Protein AF-A0AAN4KQG8-F1 (afdb_monomer_lite)

pLDDT: mean 88.03, std 11.22, range [49.31, 97.69]

Organism: NCBI:txid1324966

Sequence (96 aa):
MNKTIKVNFKNVLSELKEKELKLCFLKGRGMFIEDKNKILYQMEIYRHGSYLDNLIKNGITVEFEKVGNSLSENIEDWEKEIWGIADVESFIKRHL

Secondary structure (DSSP, 8-state):
--SEEEEEGGGHHHHHHHTT-EEEEETTTEEEEE-TT--EEEEPGGGTT--HHHHHHTT-EEEEEEPPHHHHTTGGGS-EEEE-HHHHHHHHHHH-

Structure (mmCIF, N/CA/C/O backbone):
data_AF-A0AAN4KQG8-F1
#
_entry.id   AF-A0AAN4KQG8-F1
#
loop_
_atom_site.group_PDB
_atom_site.id
_atom_site.type_symbol
_atom_site.label_atom_id
_atom_site.label_alt_id
_atom_site.label_comp_id
_atom_site.label_asym_id
_atom_site.label_entity_id
_atom_site.label_seq_id
_atom_site.pdbx_PDB_ins_code
_atom_site.Cartn_x
_atom_site.Cartn_y
_atom_site.Cartn_z
_atom_site.occupancy
_atom_site.B_iso_or_equiv
_atom_site.auth_seq_id
_atom_site.auth_comp_id
_atom_site.auth_asym_id
_atom_site.auth_atom_id
_atom_site.pdbx_PDB_model_num
ATOM 1 N N . MET A 1 1 ? 16.429 -4.011 10.452 1.00 49.31 1 MET A N 1
ATOM 2 C CA . MET A 1 1 ? 15.368 -3.510 9.549 1.00 49.31 1 MET A CA 1
ATOM 3 C C . MET A 1 1 ? 14.484 -4.679 9.159 1.00 49.31 1 MET A C 1
ATOM 5 O O . MET A 1 1 ? 15.025 -5.701 8.749 1.00 49.31 1 MET A O 1
ATOM 9 N N . ASN A 1 2 ? 13.167 -4.561 9.342 1.00 56.62 2 ASN A N 1
ATOM 10 C CA . ASN A 1 2 ? 12.236 -5.639 9.009 1.00 56.62 2 ASN A CA 1
ATOM 11 C C . ASN A 1 2 ? 12.259 -5.897 7.501 1.00 56.62 2 ASN A C 1
ATOM 13 O O . ASN A 1 2 ? 12.126 -4.970 6.704 1.00 56.62 2 ASN A O 1
ATOM 17 N N . LYS A 1 3 ? 12.447 -7.166 7.128 1.00 78.00 3 LYS A N 1
ATOM 18 C CA . LYS A 1 3 ? 12.393 -7.623 5.733 1.00 78.00 3 LYS A CA 1
ATOM 19 C C . LYS A 1 3 ? 10.986 -7.504 5.140 1.00 78.00 3 LYS A C 1
ATOM 21 O O . LYS A 1 3 ? 10.856 -7.470 3.923 1.00 78.00 3 LYS A O 1
ATOM 26 N N . THR A 1 4 ? 9.973 -7.393 5.999 1.00 89.56 4 THR A N 1
ATOM 27 C CA . THR A 1 4 ? 8.563 -7.479 5.627 1.00 89.56 4 THR A CA 1
ATOM 28 C C . THR A 1 4 ? 7.742 -6.428 6.372 1.00 89.56 4 THR A C 1
ATOM 30 O O . THR A 1 4 ? 7.954 -6.193 7.566 1.00 89.56 4 THR A O 1
ATOM 33 N N . ILE A 1 5 ? 6.791 -5.816 5.675 1.00 93.44 5 ILE A N 1
ATOM 34 C CA . ILE A 1 5 ? 5.771 -4.910 6.205 1.00 93.44 5 ILE A CA 1
ATOM 35 C C . ILE A 1 5 ? 4.420 -5.601 6.048 1.00 93.44 5 ILE A C 1
ATOM 37 O O . ILE A 1 5 ? 4.083 -6.047 4.960 1.00 93.44 5 ILE A O 1
ATOM 41 N N . LYS A 1 6 ? 3.623 -5.676 7.113 1.00 95.25 6 LYS A N 1
ATOM 42 C CA . LYS A 1 6 ? 2.231 -6.142 7.016 1.00 95.25 6 LYS A CA 1
ATOM 43 C C . LYS A 1 6 ? 1.301 -4.943 6.974 1.00 95.25 6 LYS A C 1
ATOM 45 O O . LYS A 1 6 ? 1.480 -4.042 7.795 1.00 95.25 6 LYS A O 1
ATOM 50 N N . VAL A 1 7 ? 0.320 -4.948 6.078 1.00 96.06 7 VAL A N 1
ATOM 51 C CA . VAL 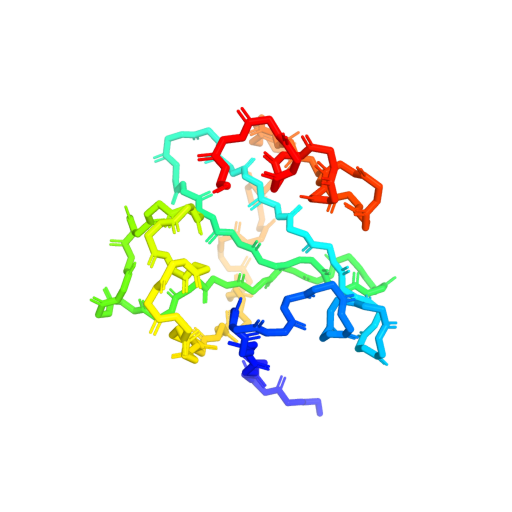A 1 7 ? -0.724 -3.919 5.996 1.00 96.06 7 VAL A CA 1
ATOM 52 C C . VAL A 1 7 ? -2.096 -4.562 6.054 1.00 96.06 7 VAL A C 1
ATOM 54 O O . VAL A 1 7 ? -2.402 -5.461 5.273 1.00 96.06 7 VAL A O 1
ATOM 57 N N . ASN A 1 8 ? -2.921 -4.089 6.985 1.00 96.44 8 ASN A N 1
ATOM 58 C CA . ASN A 1 8 ? -4.315 -4.494 7.102 1.00 96.44 8 ASN A CA 1
ATOM 59 C C . ASN A 1 8 ? -5.219 -3.568 6.276 1.00 96.44 8 ASN A C 1
ATOM 61 O O . ASN A 1 8 ? -5.522 -2.446 6.686 1.00 96.44 8 ASN A O 1
ATOM 65 N N . PHE A 1 9 ? -5.711 -4.047 5.133 1.00 95.94 9 PHE A N 1
ATOM 66 C CA . PHE A 1 9 ? -6.525 -3.226 4.237 1.00 95.94 9 PHE A CA 1
ATOM 67 C C . PHE A 1 9 ? -7.930 -2.913 4.768 1.00 95.94 9 PHE A C 1
ATOM 69 O O . PHE A 1 9 ? -8.566 -2.000 4.245 1.00 95.94 9 PHE A O 1
ATOM 76 N N . LYS A 1 10 ? -8.391 -3.560 5.853 1.00 95.25 10 LYS A N 1
ATOM 77 C CA . LYS A 1 10 ? -9.619 -3.147 6.558 1.00 95.25 10 LYS A CA 1
ATOM 78 C C . LYS A 1 10 ? -9.507 -1.716 7.094 1.00 95.25 10 LYS A C 1
ATOM 80 O O . LYS A 1 10 ? -10.487 -0.983 7.081 1.00 95.25 10 LYS A O 1
ATOM 85 N N . ASN A 1 11 ? -8.309 -1.328 7.539 1.00 94.44 11 ASN A N 1
ATOM 86 C CA . ASN A 1 11 ? -8.012 -0.023 8.135 1.00 94.44 11 ASN A CA 1
ATOM 87 C C . ASN A 1 11 ? -6.859 0.672 7.389 1.00 94.44 11 ASN A C 1
ATOM 89 O O . ASN A 1 11 ? -5.987 1.282 8.010 1.00 94.44 11 ASN A O 1
ATOM 93 N N . VAL A 1 12 ? -6.842 0.567 6.054 1.00 96.56 12 VAL A N 1
ATOM 94 C CA . VAL A 1 12 ? -5.689 0.962 5.226 1.00 96.56 12 VAL A CA 1
ATOM 95 C C . VAL A 1 12 ? -5.220 2.401 5.478 1.00 96.56 12 VAL A C 1
ATOM 97 O O . VAL A 1 12 ? -4.022 2.645 5.534 1.00 96.56 12 VAL A O 1
ATOM 100 N N . LEU A 1 13 ? -6.130 3.357 5.701 1.00 97.62 13 LEU A N 1
ATOM 101 C CA . LEU A 1 13 ? -5.761 4.760 5.936 1.00 97.62 13 LEU A CA 1
ATOM 102 C C . LEU A 1 13 ? -4.947 4.942 7.225 1.00 97.62 13 LEU A C 1
ATOM 104 O O . LEU A 1 13 ? -3.938 5.649 7.218 1.00 97.62 13 LEU A O 1
ATOM 108 N N . SER A 1 14 ? -5.361 4.289 8.315 1.00 97.62 14 SER A N 1
ATOM 109 C CA . SER A 1 14 ? -4.632 4.327 9.588 1.00 97.62 14 SER A CA 1
ATOM 110 C C . SER A 1 14 ? -3.284 3.630 9.461 1.00 97.62 14 SER A C 1
ATOM 112 O O . SER A 1 14 ? -2.272 4.178 9.880 1.00 97.62 14 SER A O 1
ATOM 114 N N . GLU A 1 15 ? -3.255 2.471 8.802 1.00 97.38 15 GLU A N 1
ATOM 115 C CA . GLU A 1 15 ? -2.030 1.705 8.566 1.00 97.38 15 GLU A CA 1
ATOM 116 C C . GLU A 1 15 ? -0.985 2.514 7.787 1.00 97.38 15 GLU A C 1
ATOM 118 O O . GLU A 1 15 ? 0.177 2.562 8.190 1.00 97.38 15 GLU A O 1
ATOM 123 N N . LEU A 1 16 ? -1.396 3.188 6.704 1.00 97.12 16 LEU A N 1
ATOM 124 C CA . LEU A 1 16 ? -0.506 4.042 5.915 1.00 97.12 16 LEU A CA 1
ATOM 125 C C . LEU A 1 16 ? 0.008 5.231 6.733 1.00 97.12 16 LEU A C 1
ATOM 127 O O . LEU A 1 16 ? 1.185 5.573 6.656 1.00 97.12 16 LEU A O 1
ATOM 131 N N . LYS A 1 17 ? -0.854 5.842 7.550 1.00 97.50 17 LYS A N 1
ATOM 132 C CA . LYS A 1 17 ? -0.487 6.985 8.389 1.00 97.50 17 LYS A CA 1
ATOM 133 C C . LYS A 1 17 ? 0.497 6.607 9.492 1.00 97.50 17 LYS A C 1
ATOM 135 O O . LYS A 1 17 ? 1.529 7.253 9.634 1.00 97.50 17 LYS A O 1
ATOM 140 N N . GLU A 1 18 ? 0.175 5.584 10.274 1.00 96.94 18 GLU A N 1
ATOM 141 C CA . GLU A 1 18 ? 0.949 5.182 11.454 1.00 96.94 18 GLU A CA 1
ATOM 142 C C . GLU A 1 18 ? 2.322 4.627 11.082 1.00 96.94 18 GLU A C 1
ATOM 144 O O . GLU A 1 18 ? 3.296 4.845 11.800 1.00 96.94 18 GLU A O 1
ATOM 149 N N . LYS A 1 19 ? 2.408 3.925 9.949 1.00 95.69 19 LYS A N 1
ATOM 150 C CA . LYS A 1 19 ? 3.656 3.326 9.465 1.00 95.69 19 LYS A CA 1
ATOM 151 C C . LYS A 1 19 ? 4.422 4.233 8.499 1.00 95.69 19 LYS A C 1
ATOM 153 O O . LYS A 1 19 ? 5.461 3.816 7.995 1.00 95.69 19 LYS A O 1
ATOM 158 N N . GLU A 1 20 ? 3.926 5.448 8.254 1.00 96.56 20 GLU A N 1
ATOM 159 C CA . GLU A 1 20 ? 4.500 6.418 7.312 1.00 96.56 20 GLU A CA 1
ATOM 160 C C . GLU A 1 20 ? 4.720 5.814 5.908 1.00 96.56 20 GLU A C 1
ATOM 162 O O . GLU A 1 20 ? 5.795 5.935 5.315 1.00 96.56 20 GLU A O 1
ATOM 167 N N . LEU A 1 21 ? 3.698 5.124 5.395 1.00 96.81 21 LEU A N 1
ATOM 168 C CA . LEU A 1 21 ? 3.725 4.389 4.130 1.00 96.81 21 LEU A CA 1
ATOM 169 C C . LEU A 1 21 ? 2.904 5.089 3.048 1.00 96.81 21 LEU A C 1
ATOM 171 O O . LEU A 1 21 ? 1.926 5.790 3.319 1.00 96.81 21 LEU A O 1
ATOM 175 N N . LYS A 1 22 ? 3.263 4.813 1.797 1.00 97.06 22 LYS A N 1
ATOM 176 C CA . LYS A 1 22 ? 2.496 5.181 0.605 1.00 97.06 22 LYS A CA 1
ATOM 177 C C . LYS A 1 22 ? 2.234 3.947 -0.247 1.00 97.06 22 LYS A C 1
ATOM 179 O O . LYS A 1 22 ? 3.052 3.025 -0.268 1.00 97.06 22 LYS A O 1
ATOM 184 N N . LEU A 1 23 ? 1.114 3.937 -0.968 1.00 96.31 23 LEU A N 1
ATOM 185 C CA . LEU A 1 23 ? 0.904 2.943 -2.019 1.00 96.31 23 LEU A CA 1
ATOM 186 C C . LEU A 1 23 ? 1.676 3.379 -3.264 1.00 96.31 23 LEU A C 1
ATOM 188 O O . LEU A 1 23 ? 1.704 4.559 -3.605 1.00 96.31 23 LEU A O 1
ATOM 192 N N . CYS A 1 24 ? 2.310 2.424 -3.930 1.00 94.25 24 CYS A N 1
ATOM 193 C CA . CYS A 1 24 ? 3.062 2.651 -5.154 1.00 94.25 24 CYS A CA 1
ATOM 194 C C . CYS A 1 24 ? 2.542 1.694 -6.222 1.00 94.25 24 CYS A C 1
ATOM 196 O O . CYS A 1 24 ? 2.604 0.478 -6.054 1.00 94.25 24 CYS A O 1
ATOM 198 N N . PHE A 1 25 ? 2.017 2.226 -7.318 1.00 91.88 25 PHE A N 1
ATOM 199 C CA . PHE A 1 25 ? 1.586 1.432 -8.459 1.00 91.88 25 PHE A CA 1
ATOM 200 C C . PHE A 1 25 ? 2.647 1.525 -9.543 1.00 91.88 25 PHE A C 1
ATOM 202 O O . PHE A 1 25 ? 2.941 2.603 -10.055 1.00 91.88 25 PHE A O 1
ATOM 209 N N . LEU A 1 26 ? 3.236 0.382 -9.880 1.00 88.62 26 LEU A N 1
ATOM 210 C CA . LEU A 1 26 ? 4.229 0.272 -10.938 1.00 88.62 26 LEU A CA 1
ATOM 211 C C . LEU A 1 26 ? 3.544 -0.273 -12.188 1.00 88.62 26 LEU A C 1
ATOM 213 O O . LEU A 1 26 ? 2.966 -1.370 -12.171 1.00 88.62 26 LEU A O 1
ATOM 217 N N . LYS A 1 27 ? 3.598 0.491 -13.283 1.00 84.38 27 LYS A N 1
ATOM 218 C CA . LYS A 1 27 ? 2.938 0.125 -14.540 1.00 84.38 27 LYS A CA 1
ATOM 219 C C . LYS A 1 27 ? 3.433 -1.235 -15.034 1.00 84.38 27 LYS A C 1
ATOM 221 O O . LYS A 1 27 ? 4.632 -1.476 -15.150 1.00 84.38 27 LYS A O 1
ATOM 226 N N . GLY A 1 28 ? 2.495 -2.149 -15.286 1.00 81.00 28 GLY A N 1
ATOM 227 C CA . GLY A 1 28 ? 2.793 -3.522 -15.713 1.00 81.00 28 GLY A CA 1
ATOM 228 C C . GLY A 1 28 ? 3.369 -4.440 -14.626 1.00 81.00 28 GLY A C 1
ATOM 229 O O . GLY A 1 28 ? 3.695 -5.583 -14.932 1.00 81.00 28 GLY A O 1
ATOM 230 N N . ARG A 1 29 ? 3.495 -3.979 -13.372 1.00 82.62 29 ARG A N 1
ATOM 231 C CA . ARG A 1 29 ? 4.057 -4.767 -12.257 1.00 82.62 29 ARG A CA 1
ATOM 232 C C . ARG A 1 29 ? 3.158 -4.852 -11.024 1.00 82.62 29 ARG A C 1
ATOM 234 O O . ARG A 1 29 ? 3.345 -5.752 -10.216 1.00 82.62 29 ARG A O 1
ATOM 241 N N . GLY A 1 30 ? 2.167 -3.972 -10.895 1.00 87.81 30 GLY A N 1
ATOM 242 C CA . GLY A 1 30 ? 1.146 -4.049 -9.848 1.00 87.81 30 GLY A CA 1
ATOM 243 C C . GLY A 1 30 ? 1.410 -3.122 -8.663 1.00 87.81 30 GLY A C 1
ATOM 244 O O . GLY A 1 30 ? 2.038 -2.074 -8.812 1.00 87.81 30 GLY A O 1
ATOM 245 N N . MET A 1 31 ? 0.869 -3.489 -7.498 1.00 92.19 31 MET A N 1
ATOM 246 C CA . MET A 1 31 ? 0.874 -2.658 -6.293 1.00 92.19 31 MET A CA 1
ATOM 247 C C . MET A 1 31 ? 2.014 -3.023 -5.335 1.00 92.19 31 MET A C 1
ATOM 249 O O . MET A 1 31 ? 2.231 -4.184 -4.991 1.00 92.19 31 MET A O 1
ATOM 253 N N . PHE A 1 32 ? 2.688 -1.983 -4.867 1.00 93.38 32 PHE A N 1
ATOM 254 C CA . PHE A 1 32 ? 3.811 -1.977 -3.945 1.00 93.38 32 PHE A CA 1
ATOM 255 C C . PHE A 1 32 ? 3.517 -1.016 -2.792 1.00 93.38 32 PHE A C 1
ATOM 257 O O . PHE A 1 32 ? 2.554 -0.243 -2.817 1.00 93.38 32 PHE A O 1
ATOM 264 N N . ILE A 1 33 ? 4.396 -1.039 -1.796 1.00 94.56 33 ILE A N 1
ATOM 265 C CA . ILE A 1 33 ? 4.452 -0.043 -0.732 1.00 94.56 33 ILE A CA 1
ATOM 266 C C . ILE A 1 33 ? 5.794 0.672 -0.775 1.00 94.56 33 ILE A C 1
ATOM 268 O O . ILE A 1 33 ? 6.831 0.035 -0.937 1.00 94.56 33 ILE A O 1
ATOM 272 N N . GLU A 1 34 ? 5.763 1.986 -0.597 1.00 93.50 34 GLU A N 1
ATOM 273 C CA . GLU A 1 34 ? 6.944 2.816 -0.379 1.00 93.50 34 GLU A CA 1
ATOM 274 C C . GLU A 1 34 ? 6.968 3.278 1.085 1.00 93.50 34 GLU A C 1
ATOM 276 O O . GLU A 1 34 ? 5.960 3.777 1.594 1.00 93.50 34 GLU A O 1
ATOM 281 N N . ASP A 1 35 ? 8.098 3.096 1.771 1.00 93.69 35 ASP A N 1
ATOM 282 C CA . ASP A 1 35 ? 8.310 3.652 3.111 1.00 93.69 35 ASP A CA 1
ATOM 283 C C . ASP A 1 35 ? 8.836 5.099 3.061 1.00 93.69 35 ASP A C 1
ATOM 285 O O . ASP A 1 35 ? 9.177 5.646 2.009 1.00 93.69 35 ASP A O 1
ATOM 289 N N . LYS A 1 36 ? 8.971 5.733 4.227 1.00 92.75 36 LYS A N 1
ATOM 290 C CA . LYS A 1 36 ? 9.517 7.095 4.342 1.00 92.75 36 LYS A CA 1
ATOM 291 C C . LYS A 1 36 ? 10.947 7.277 3.816 1.00 92.75 36 LYS A C 1
ATOM 293 O O . LYS A 1 36 ? 11.343 8.401 3.518 1.00 92.75 36 LYS A O 1
ATOM 298 N N . ASN A 1 37 ? 11.722 6.197 3.704 1.00 90.62 37 ASN A N 1
ATOM 299 C CA . ASN A 1 37 ? 13.080 6.202 3.160 1.00 90.62 37 ASN A CA 1
ATOM 300 C C . ASN A 1 37 ? 13.097 5.923 1.649 1.00 90.62 37 ASN A C 1
ATOM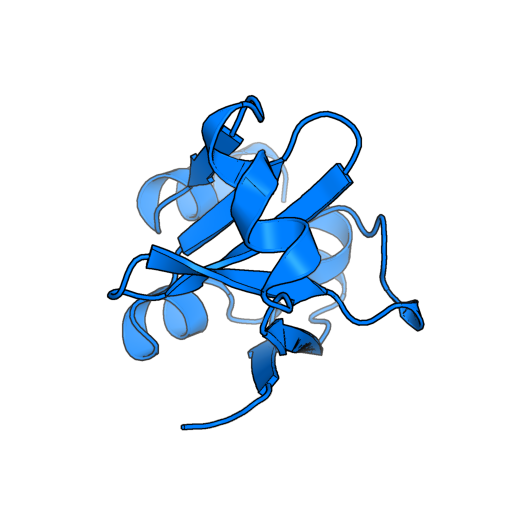 302 O O . ASN A 1 37 ? 14.173 5.724 1.086 1.00 90.62 37 ASN A O 1
ATOM 306 N N . LYS A 1 38 ? 11.926 5.904 0.994 1.00 88.69 38 LYS A N 1
ATOM 307 C CA . LYS A 1 38 ? 11.743 5.544 -0.419 1.00 88.69 38 LYS A CA 1
ATOM 308 C C . LYS A 1 38 ? 12.144 4.100 -0.737 1.00 88.69 38 LYS A C 1
ATOM 310 O O . LYS A 1 38 ? 12.480 3.778 -1.876 1.00 88.69 38 LYS A O 1
ATOM 315 N N . ILE A 1 39 ? 12.123 3.217 0.261 1.00 89.56 39 ILE A N 1
ATOM 316 C CA . ILE A 1 39 ? 12.344 1.786 0.065 1.00 89.56 39 ILE A CA 1
ATOM 317 C C . ILE A 1 39 ? 11.036 1.166 -0.415 1.00 89.56 39 ILE A C 1
ATOM 319 O O . ILE A 1 39 ? 9.991 1.341 0.214 1.00 89.56 39 ILE A O 1
ATOM 323 N N . LEU A 1 40 ? 11.112 0.411 -1.513 1.00 90.88 40 LEU A N 1
ATOM 324 C CA . LEU A 1 40 ? 9.974 -0.312 -2.069 1.00 90.88 40 LEU A CA 1
ATOM 325 C C . LEU A 1 40 ? 9.853 -1.726 -1.501 1.00 90.88 40 LEU A C 1
ATOM 327 O O . LEU A 1 40 ? 10.837 -2.454 -1.335 1.00 90.88 40 LEU A O 1
ATOM 331 N N . TYR A 1 41 ? 8.608 -2.116 -1.264 1.00 92.12 41 TYR A N 1
ATOM 332 C CA . TYR A 1 41 ? 8.211 -3.430 -0.795 1.00 92.12 41 TYR A CA 1
ATOM 333 C C . TYR A 1 41 ? 7.164 -4.004 -1.751 1.00 92.12 41 TYR A C 1
ATOM 335 O O . TYR A 1 41 ? 6.171 -3.347 -2.070 1.00 92.12 41 TYR A O 1
ATOM 343 N N . GLN A 1 42 ? 7.400 -5.221 -2.227 1.00 90.94 42 GLN A N 1
ATOM 344 C CA . GLN A 1 42 ? 6.521 -5.941 -3.137 1.00 90.94 42 GLN A CA 1
ATOM 345 C C . GLN A 1 42 ? 5.542 -6.799 -2.353 1.00 90.94 42 GLN A C 1
ATOM 347 O O . GLN A 1 42 ? 5.911 -7.430 -1.370 1.00 90.94 42 GLN A O 1
ATOM 352 N N . MET A 1 43 ? 4.302 -6.853 -2.820 1.00 91.06 43 MET A N 1
ATOM 353 C CA . MET A 1 43 ? 3.298 -7.762 -2.285 1.00 91.06 43 MET A CA 1
ATOM 354 C C . MET A 1 43 ? 3.740 -9.231 -2.372 1.00 91.06 43 MET A C 1
ATOM 356 O O . MET A 1 43 ? 4.304 -9.645 -3.385 1.00 91.06 43 MET A O 1
ATOM 360 N N . GLU A 1 44 ? 3.428 -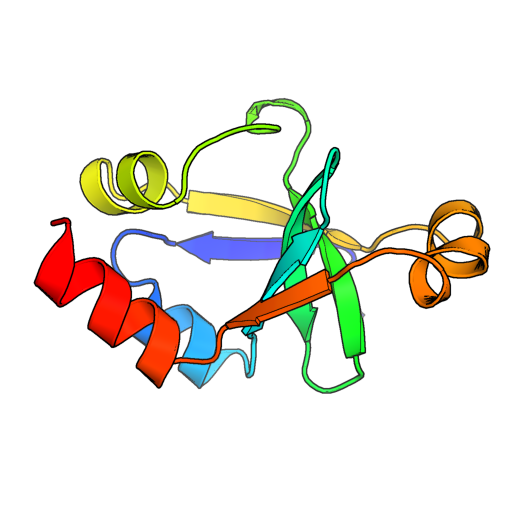10.024 -1.345 1.00 83.81 44 GLU A N 1
ATOM 361 C CA . GLU A 1 44 ? 3.647 -11.473 -1.348 1.00 83.81 44 GLU A CA 1
ATOM 362 C C . GLU A 1 44 ? 3.065 -12.149 -2.604 1.00 83.81 44 GLU A C 1
ATOM 364 O O . GLU A 1 44 ? 1.987 -11.790 -3.092 1.00 83.81 44 GLU A O 1
ATOM 369 N N . ILE A 1 45 ? 3.763 -13.172 -3.111 1.00 77.75 45 ILE A N 1
ATOM 370 C CA . ILE A 1 45 ? 3.442 -13.838 -4.388 1.00 77.75 45 ILE A CA 1
ATOM 371 C C . ILE A 1 45 ? 1.987 -14.326 -4.426 1.00 77.75 45 ILE A C 1
ATOM 373 O O . ILE A 1 45 ? 1.322 -14.192 -5.450 1.00 77.75 45 ILE A O 1
ATOM 377 N N . TYR A 1 46 ? 1.467 -14.837 -3.304 1.00 75.88 46 TYR A N 1
ATOM 378 C CA . TYR A 1 46 ? 0.106 -15.376 -3.217 1.00 75.88 46 TYR A CA 1
ATOM 379 C C . TYR A 1 46 ? -0.986 -14.345 -3.538 1.00 75.88 46 TYR A C 1
ATOM 381 O O . TYR A 1 46 ? -2.061 -14.705 -4.014 1.00 75.88 46 TYR A O 1
ATOM 389 N N . ARG A 1 47 ? -0.723 -13.060 -3.288 1.00 74.06 47 ARG A N 1
ATOM 390 C CA . ARG A 1 47 ? -1.677 -11.971 -3.534 1.00 74.06 47 ARG A CA 1
ATOM 391 C C . ARG A 1 47 ? -1.264 -11.074 -4.692 1.00 74.06 47 ARG A C 1
ATOM 393 O O . ARG A 1 47 ? -1.957 -10.094 -4.967 1.00 74.06 47 ARG A O 1
ATOM 400 N N . HIS A 1 48 ? -0.177 -11.405 -5.381 1.00 72.38 48 HIS A N 1
ATOM 401 C CA . HIS A 1 48 ? 0.341 -10.620 -6.489 1.00 72.38 48 HIS A CA 1
ATOM 402 C C . HIS A 1 48 ? -0.743 -10.394 -7.556 1.00 72.38 48 HIS A C 1
ATOM 404 O O . HIS A 1 48 ? -1.420 -11.328 -7.980 1.00 72.38 48 HIS A O 1
ATOM 410 N N . GLY A 1 49 ? -0.940 -9.137 -7.961 1.00 74.25 49 GLY A N 1
ATOM 411 C CA . GLY A 1 49 ? -2.008 -8.751 -8.892 1.00 74.25 49 GLY A CA 1
ATOM 412 C C . GLY A 1 49 ? -3.376 -8.489 -8.249 1.00 74.25 49 GLY A C 1
ATOM 413 O O . GLY A 1 49 ? -4.327 -8.195 -8.970 1.00 74.25 49 GLY A O 1
ATOM 414 N N . SER A 1 50 ? -3.498 -8.546 -6.919 1.00 82.88 50 SER A N 1
ATOM 415 C CA . SER A 1 50 ? -4.730 -8.127 -6.238 1.00 82.88 50 SER A CA 1
ATOM 416 C C . SER A 1 50 ? -5.025 -6.648 -6.482 1.00 82.88 50 SER A C 1
ATOM 418 O O . SER A 1 50 ? -4.149 -5.793 -6.341 1.00 82.88 50 SER A O 1
ATOM 420 N N . TYR A 1 51 ? -6.287 -6.344 -6.778 1.00 88.81 51 TYR A N 1
ATOM 421 C CA . TYR A 1 51 ? -6.777 -4.973 -6.873 1.00 88.81 51 TYR A CA 1
ATOM 422 C C . TYR A 1 51 ? -6.999 -4.362 -5.485 1.00 88.81 51 TYR A C 1
ATOM 424 O O . TYR A 1 51 ? -7.419 -5.046 -4.545 1.00 88.81 51 TYR A O 1
ATOM 432 N N . LEU A 1 52 ? -6.727 -3.060 -5.363 1.00 92.06 52 LEU A N 1
ATOM 433 C CA . LEU A 1 52 ? -6.842 -2.321 -4.104 1.00 92.06 52 LEU A CA 1
ATOM 434 C C . LEU A 1 52 ? -8.259 -2.399 -3.511 1.00 92.06 52 LEU A C 1
ATOM 436 O O . LEU A 1 52 ? -8.410 -2.624 -2.312 1.00 92.06 52 LEU A O 1
ATOM 440 N N . ASP A 1 53 ? -9.296 -2.256 -4.336 1.00 92.81 53 ASP A N 1
ATOM 441 C CA . ASP A 1 53 ? -10.691 -2.322 -3.894 1.00 92.81 53 ASP A CA 1
ATOM 442 C C . ASP A 1 53 ? -11.040 -3.687 -3.291 1.00 92.81 53 ASP A C 1
ATOM 444 O O . ASP A 1 53 ? -11.684 -3.750 -2.246 1.00 92.81 53 ASP A O 1
ATOM 448 N N . ASN A 1 54 ? -10.568 -4.776 -3.898 1.00 92.75 54 ASN A N 1
ATOM 449 C CA . ASN A 1 54 ? -10.800 -6.130 -3.413 1.00 92.75 54 ASN A CA 1
ATOM 450 C C . ASN A 1 54 ? -10.133 -6.370 -2.050 1.00 92.75 54 ASN A C 1
ATOM 452 O O . ASN A 1 54 ? -10.721 -6.999 -1.168 1.00 92.75 54 ASN A O 1
ATOM 456 N N . LEU A 1 55 ? -8.920 -5.845 -1.856 1.00 94.38 55 LEU A N 1
ATOM 457 C CA . LEU A 1 55 ? -8.209 -5.945 -0.581 1.00 94.38 55 LEU A CA 1
ATOM 458 C C . LEU A 1 55 ? -8.930 -5.178 0.531 1.00 94.38 55 LEU A C 1
ATOM 460 O O . LEU A 1 55 ? -9.069 -5.702 1.638 1.00 94.38 55 LEU A O 1
ATOM 464 N N . ILE A 1 56 ? -9.427 -3.974 0.228 1.00 94.94 56 ILE A N 1
ATOM 465 C CA . ILE A 1 56 ? -10.165 -3.146 1.189 1.00 94.94 56 ILE A CA 1
ATOM 466 C C . ILE A 1 56 ? -11.527 -3.771 1.514 1.00 94.94 56 ILE A C 1
ATOM 468 O O . ILE A 1 56 ? -11.819 -3.989 2.689 1.00 94.94 56 ILE A O 1
ATOM 472 N N . LYS A 1 57 ? -12.332 -4.130 0.501 1.00 94.00 57 LYS A N 1
ATOM 473 C CA . LYS A 1 57 ? -13.676 -4.723 0.674 1.00 94.00 57 LYS A CA 1
ATOM 474 C C . LYS A 1 57 ? -13.657 -5.967 1.557 1.00 94.00 57 LYS A C 1
ATOM 476 O O . LYS A 1 57 ? -14.529 -6.136 2.402 1.00 94.00 57 LYS A O 1
ATOM 481 N N . ASN A 1 58 ? -12.653 -6.822 1.378 1.00 94.00 58 ASN A N 1
ATOM 482 C CA . ASN A 1 58 ? -12.530 -8.067 2.133 1.00 94.00 58 ASN A CA 1
ATOM 483 C C . ASN A 1 58 ? -11.710 -7.923 3.423 1.00 94.00 58 ASN A C 1
ATOM 485 O O . ASN A 1 58 ? -11.496 -8.915 4.117 1.00 94.00 58 ASN A O 1
ATOM 489 N N . GLY A 1 59 ? -11.230 -6.718 3.750 1.00 93.94 59 GLY A N 1
ATOM 490 C CA . GLY A 1 59 ? -10.450 -6.465 4.960 1.00 93.94 59 GLY A CA 1
ATOM 491 C C . GLY A 1 59 ? -9.196 -7.333 5.060 1.00 93.94 59 GLY A C 1
ATOM 492 O O . GLY A 1 59 ? -8.890 -7.875 6.121 1.00 93.94 59 GLY A O 1
ATOM 493 N N . ILE A 1 60 ? -8.509 -7.519 3.935 1.00 94.25 60 ILE A N 1
ATOM 494 C CA . ILE A 1 60 ? -7.399 -8.456 3.817 1.00 94.25 60 ILE A CA 1
ATOM 495 C C . ILE A 1 60 ? -6.132 -7.872 4.451 1.00 94.25 60 ILE A C 1
ATOM 497 O O . ILE A 1 60 ? -5.739 -6.746 4.156 1.00 94.25 60 ILE A O 1
ATOM 501 N N . THR A 1 61 ? -5.424 -8.674 5.244 1.00 94.94 61 THR A N 1
ATOM 502 C CA . THR A 1 61 ? -4.037 -8.375 5.621 1.00 94.94 61 THR A CA 1
ATOM 503 C C . THR A 1 61 ? -3.082 -8.952 4.586 1.00 94.94 61 THR A C 1
ATOM 505 O O . THR A 1 61 ? -3.197 -10.122 4.216 1.00 94.94 61 THR A O 1
ATOM 508 N N . VAL A 1 62 ? -2.145 -8.124 4.135 1.00 94.06 62 VAL A N 1
ATOM 509 C CA . VAL A 1 62 ? -1.149 -8.470 3.118 1.00 94.06 62 VAL A CA 1
ATOM 510 C C . VAL A 1 62 ? 0.249 -8.231 3.659 1.00 94.06 62 VAL A C 1
ATOM 512 O O . VAL A 1 62 ? 0.499 -7.224 4.329 1.00 94.06 62 VAL A O 1
ATOM 515 N N . GLU A 1 63 ? 1.161 -9.140 3.341 1.00 94.44 63 GLU A N 1
ATOM 516 C CA . GLU A 1 63 ? 2.586 -8.975 3.599 1.00 94.44 63 GLU A CA 1
ATOM 517 C C . GLU A 1 63 ? 3.295 -8.402 2.368 1.00 94.44 63 GLU A C 1
ATOM 519 O O . GLU A 1 63 ? 3.034 -8.800 1.232 1.00 94.44 63 GLU A O 1
ATOM 524 N N . PHE A 1 64 ? 4.183 -7.441 2.605 1.00 93.06 64 PHE A N 1
ATOM 525 C CA . PHE A 1 64 ? 5.007 -6.790 1.601 1.00 93.06 64 PHE A CA 1
ATOM 526 C C . PHE A 1 64 ? 6.477 -6.998 1.939 1.00 93.06 64 PHE A C 1
ATOM 528 O O . PHE A 1 64 ? 6.956 -6.544 2.979 1.00 93.06 64 PHE A O 1
ATOM 535 N N . GLU A 1 65 ? 7.202 -7.675 1.065 1.00 91.88 65 GLU A N 1
ATOM 536 C CA . GLU A 1 65 ? 8.611 -8.007 1.229 1.00 91.88 65 GLU A CA 1
ATOM 537 C C . GLU A 1 65 ? 9.490 -6.953 0.566 1.00 91.88 65 GLU A C 1
ATOM 539 O O . GLU A 1 65 ? 9.190 -6.463 -0.522 1.00 91.88 65 GLU A O 1
ATOM 544 N N . LYS A 1 66 ? 10.593 -6.583 1.220 1.00 91.00 66 LYS A N 1
ATOM 545 C CA . LYS A 1 66 ? 11.524 -5.594 0.678 1.00 91.00 66 LYS A CA 1
ATOM 546 C C . LYS A 1 66 ? 12.046 -6.065 -0.680 1.00 91.00 66 LYS A C 1
ATOM 548 O O . LYS A 1 66 ? 12.592 -7.162 -0.790 1.00 91.00 66 LYS A O 1
ATOM 553 N N . VAL A 1 67 ? 11.942 -5.200 -1.684 1.00 86.44 67 VAL A N 1
ATOM 554 C CA . VAL A 1 67 ? 12.481 -5.469 -3.018 1.00 86.44 67 VAL A CA 1
ATOM 555 C C . VAL A 1 67 ? 14.007 -5.597 -2.932 1.00 86.44 67 VAL A C 1
ATOM 557 O O . VAL A 1 67 ? 14.684 -4.750 -2.345 1.00 86.44 67 VAL A O 1
ATOM 560 N N . GLY A 1 68 ? 14.549 -6.688 -3.481 1.00 76.88 68 GLY A N 1
ATOM 561 C CA . GLY A 1 68 ? 15.990 -6.946 -3.516 1.00 76.88 68 GLY A CA 1
ATOM 562 C C . GLY A 1 68 ? 16.746 -6.011 -4.467 1.00 76.88 68 GLY A C 1
ATOM 563 O O . GLY A 1 68 ? 16.162 -5.437 -5.387 1.00 76.88 68 GLY A O 1
ATOM 564 N N . ASN A 1 69 ? 18.066 -5.904 -4.270 1.00 63.88 69 ASN A N 1
ATOM 565 C CA . ASN A 1 69 ? 18.920 -4.938 -4.975 1.00 63.88 69 ASN A CA 1
ATOM 566 C C . ASN A 1 69 ? 18.828 -5.021 -6.517 1.00 63.88 69 ASN A C 1
ATOM 568 O O . ASN A 1 69 ? 18.830 -3.995 -7.190 1.00 63.88 69 ASN A O 1
ATOM 572 N N . SER A 1 70 ? 18.658 -6.219 -7.082 1.00 60.66 70 SER A N 1
ATOM 573 C CA . SER A 1 70 ? 18.570 -6.427 -8.537 1.00 60.66 70 SER A CA 1
ATOM 574 C C . SER A 1 70 ? 17.320 -5.820 -9.189 1.00 60.66 70 SER A C 1
ATOM 576 O O . SER A 1 70 ? 17.345 -5.432 -10.355 1.00 60.66 70 SER A O 1
ATOM 578 N N . LEU A 1 71 ? 16.212 -5.720 -8.451 1.00 63.03 71 LEU A N 1
ATOM 579 C CA . LEU A 1 71 ? 15.001 -5.040 -8.917 1.00 63.03 71 LEU A CA 1
ATOM 580 C C . LEU A 1 71 ? 15.104 -3.526 -8.687 1.00 63.03 71 LEU A C 1
ATOM 582 O O . LEU A 1 71 ? 14.587 -2.768 -9.501 1.00 63.03 71 LEU A O 1
ATOM 586 N N . SER A 1 72 ? 15.800 -3.081 -7.631 1.00 61.03 72 SER A N 1
ATOM 587 C CA . SER A 1 72 ? 15.997 -1.649 -7.356 1.00 61.03 72 SER A CA 1
ATOM 588 C C . SER A 1 72 ? 16.884 -0.933 -8.369 1.00 61.03 72 SER A C 1
ATOM 590 O O . SER A 1 72 ? 16.650 0.242 -8.622 1.00 61.03 72 SER A O 1
ATOM 592 N N . GLU A 1 73 ? 17.834 -1.633 -8.994 1.00 60.03 73 GLU A N 1
ATOM 593 C CA . GLU A 1 73 ? 18.729 -1.057 -10.012 1.00 60.03 73 GLU A CA 1
ATOM 59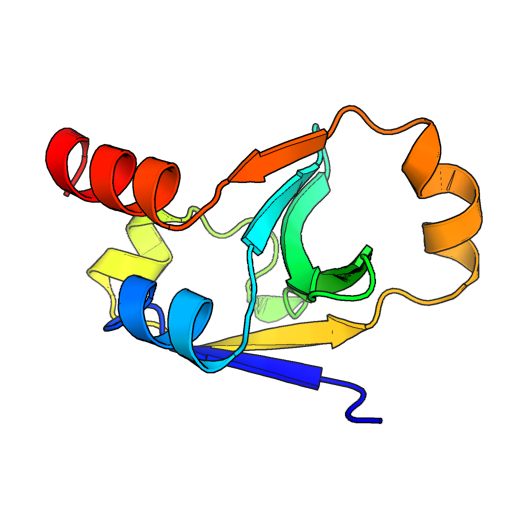4 C C . GLU A 1 73 ? 17.992 -0.536 -11.258 1.00 60.03 73 GLU A C 1
ATOM 596 O O . GLU A 1 73 ? 18.523 0.316 -11.956 1.00 60.03 73 GLU A O 1
ATOM 601 N N . ASN A 1 74 ? 16.761 -0.998 -11.513 1.00 64.56 74 ASN A N 1
ATOM 602 C CA . ASN A 1 74 ? 15.963 -0.600 -12.680 1.00 64.56 74 ASN A CA 1
ATOM 603 C C . ASN A 1 74 ? 14.670 0.146 -12.305 1.00 64.56 74 ASN A C 1
ATOM 605 O O . ASN A 1 74 ? 13.863 0.443 -13.180 1.00 64.56 74 ASN A O 1
ATOM 609 N N . ILE A 1 75 ? 14.424 0.406 -11.014 1.00 66.88 75 ILE A N 1
ATOM 610 C CA . ILE A 1 75 ? 13.163 1.004 -10.538 1.00 66.88 75 ILE A CA 1
ATOM 611 C C . ILE A 1 75 ? 13.000 2.460 -10.994 1.00 66.88 75 ILE A C 1
ATOM 613 O O . ILE A 1 75 ? 11.869 2.920 -11.139 1.00 66.88 75 ILE A O 1
ATOM 617 N N . GLU A 1 76 ? 14.098 3.185 -11.219 1.00 65.75 76 GLU A N 1
ATOM 618 C CA . GLU A 1 76 ? 14.054 4.584 -11.666 1.00 65.75 76 GLU A CA 1
ATOM 619 C C . GLU A 1 76 ? 13.462 4.737 -13.072 1.00 65.75 76 GLU A C 1
ATOM 621 O O . GLU A 1 76 ? 12.781 5.726 -13.338 1.00 65.75 76 GLU A O 1
ATOM 626 N N . ASP A 1 77 ? 13.627 3.724 -13.926 1.00 70.81 77 ASP A N 1
ATOM 627 C CA . ASP A 1 77 ? 13.082 3.706 -15.286 1.00 70.81 77 ASP A CA 1
ATOM 628 C C . ASP A 1 77 ? 11.594 3.331 -15.331 1.00 70.81 77 ASP A C 1
ATOM 630 O O . ASP A 1 77 ? 10.970 3.337 -16.396 1.00 70.81 77 ASP A O 1
ATOM 634 N N . TRP A 1 78 ? 11.000 2.942 -14.199 1.00 80.69 78 TRP A N 1
ATOM 635 C CA . TRP A 1 78 ? 9.614 2.490 -14.176 1.00 80.69 78 TRP A CA 1
ATOM 636 C C . TRP A 1 78 ? 8.660 3.653 -13.944 1.00 80.69 78 TRP A C 1
ATOM 638 O O . TRP A 1 78 ? 8.780 4.425 -12.992 1.00 80.69 78 TRP A O 1
ATOM 648 N N . GLU A 1 79 ? 7.635 3.717 -14.790 1.00 84.38 79 GLU A N 1
ATOM 649 C CA . GLU A 1 79 ? 6.508 4.619 -14.598 1.00 84.38 79 GLU A CA 1
ATOM 650 C C . GLU A 1 79 ? 5.765 4.222 -13.313 1.00 84.38 79 GLU A C 1
ATOM 652 O O . GLU A 1 79 ? 5.165 3.141 -13.224 1.00 84.38 79 GLU A O 1
ATOM 657 N N . LYS A 1 80 ? 5.869 5.092 -12.302 1.00 89.56 80 LYS A N 1
ATOM 658 C CA . LYS A 1 80 ? 5.318 4.883 -10.965 1.00 89.56 80 LYS A CA 1
ATOM 659 C C . LYS A 1 80 ? 4.289 5.941 -10.610 1.00 89.56 80 LYS A C 1
ATOM 661 O O . LYS A 1 80 ? 4.515 7.134 -10.794 1.00 89.56 80 LYS A O 1
ATOM 666 N N . GLU A 1 81 ? 3.192 5.490 -10.026 1.00 93.81 81 GLU A N 1
ATOM 667 C CA . GLU A 1 81 ? 2.160 6.339 -9.451 1.00 93.81 81 GLU A CA 1
ATOM 668 C C . GLU A 1 81 ? 2.166 6.155 -7.931 1.00 93.81 81 GLU A C 1
ATOM 670 O O . GLU A 1 81 ? 1.969 5.050 -7.424 1.00 93.81 81 GLU A O 1
ATOM 675 N N . ILE A 1 82 ? 2.448 7.232 -7.195 1.00 94.88 82 ILE A N 1
ATOM 676 C CA . ILE A 1 82 ? 2.542 7.206 -5.733 1.00 94.88 82 ILE A CA 1
ATOM 677 C C . ILE A 1 82 ? 1.282 7.820 -5.145 1.00 94.88 82 ILE A C 1
ATOM 679 O O . ILE A 1 82 ? 0.986 8.984 -5.400 1.00 94.88 82 ILE A O 1
ATOM 683 N N . TRP A 1 83 ? 0.575 7.051 -4.323 1.00 97.44 83 TRP A N 1
ATOM 684 C CA . TRP A 1 83 ? -0.634 7.484 -3.634 1.00 97.44 83 TRP A CA 1
ATOM 685 C C . TRP A 1 83 ? -0.356 7.694 -2.152 1.00 97.44 83 TRP A C 1
ATOM 687 O O . TRP A 1 83 ? 0.052 6.780 -1.425 1.00 97.44 83 TRP A O 1
ATOM 697 N N . GLY A 1 84 ? -0.601 8.919 -1.700 1.00 96.69 84 GLY A N 1
ATOM 698 C CA . GLY A 1 84 ? -0.657 9.256 -0.288 1.00 96.69 84 GLY A CA 1
ATOM 699 C C . GLY A 1 84 ? -2.021 8.940 0.323 1.00 96.69 84 GLY A C 1
ATOM 700 O O . GLY A 1 84 ? -2.938 8.439 -0.325 1.00 96.69 84 GLY A O 1
ATOM 701 N N . ILE A 1 85 ? -2.172 9.287 1.602 1.00 97.06 85 ILE A N 1
ATOM 702 C CA . ILE A 1 85 ? -3.413 9.065 2.361 1.00 97.06 85 ILE A CA 1
ATOM 703 C C . ILE A 1 85 ? -4.619 9.714 1.664 1.00 97.06 85 ILE A C 1
ATOM 705 O O . ILE A 1 85 ? -5.663 9.078 1.551 1.00 97.06 85 ILE A O 1
ATOM 709 N N . ALA A 1 86 ? -4.474 10.946 1.164 1.00 97.25 86 ALA A N 1
ATOM 710 C CA . ALA A 1 86 ? -5.562 11.682 0.518 1.00 97.25 86 ALA A CA 1
ATOM 711 C C . ALA A 1 86 ? -6.034 11.023 -0.791 1.00 97.25 86 ALA A C 1
ATOM 713 O O . ALA A 1 86 ? -7.233 11.013 -1.081 1.00 97.25 86 ALA A O 1
ATOM 714 N N . ASP A 1 87 ? -5.112 10.438 -1.559 1.00 97.69 87 ASP A N 1
ATOM 715 C CA . ASP A 1 87 ? -5.425 9.726 -2.802 1.00 97.69 87 ASP A CA 1
ATOM 716 C C . ASP A 1 87 ? -6.203 8.442 -2.502 1.00 97.69 87 ASP A C 1
ATOM 718 O O . ASP A 1 87 ? -7.252 8.192 -3.099 1.00 97.69 87 ASP A O 1
ATOM 722 N N . VAL A 1 88 ? -5.745 7.672 -1.506 1.00 96.25 88 VAL A N 1
ATOM 723 C CA . VAL A 1 88 ? -6.418 6.445 -1.050 1.00 96.25 88 VAL A CA 1
ATOM 724 C C . VAL A 1 88 ? -7.793 6.761 -0.464 1.00 96.25 88 VAL A C 1
ATOM 726 O O . VAL A 1 88 ? -8.767 6.079 -0.773 1.00 96.25 88 VAL A O 1
ATOM 729 N N . GLU A 1 89 ? -7.915 7.824 0.330 1.00 96.81 89 GLU A N 1
ATOM 730 C CA . GLU A 1 89 ? -9.201 8.268 0.871 1.00 96.81 89 GLU A CA 1
ATOM 731 C C . GLU A 1 89 ? -10.169 8.669 -0.254 1.00 96.81 89 GLU A C 1
ATOM 733 O O . GLU A 1 89 ? -11.337 8.274 -0.254 1.00 96.81 89 GLU A O 1
ATOM 738 N N . SER A 1 90 ? -9.676 9.404 -1.253 1.00 97.31 90 SER A N 1
ATOM 739 C CA . SER A 1 90 ? -10.457 9.802 -2.428 1.00 97.31 90 SER A CA 1
ATOM 740 C C . SER A 1 90 ? -10.834 8.614 -3.312 1.00 97.31 90 SER A C 1
ATOM 742 O O . SER A 1 90 ? -11.876 8.633 -3.967 1.00 97.31 90 SER A O 1
ATOM 744 N N . PHE A 1 91 ? -10.000 7.576 -3.372 1.00 95.56 91 PHE A N 1
ATOM 745 C CA . PHE A 1 91 ? -10.320 6.327 -4.054 1.00 95.56 91 PHE A CA 1
ATOM 746 C C . PHE A 1 91 ? -11.466 5.594 -3.358 1.00 95.56 91 PHE A C 1
ATOM 748 O O . PHE A 1 91 ? -12.455 5.282 -4.023 1.00 95.56 91 PHE A O 1
ATOM 755 N N . ILE A 1 92 ? -11.358 5.394 -2.037 1.00 95.06 92 ILE A N 1
ATOM 756 C CA . ILE A 1 92 ? -12.380 4.736 -1.211 1.00 95.06 92 ILE A CA 1
ATOM 757 C C . ILE A 1 92 ? -13.724 5.438 -1.407 1.00 95.06 92 ILE A C 1
ATOM 759 O O . ILE A 1 92 ? -14.669 4.801 -1.845 1.00 95.06 92 ILE A O 1
ATOM 763 N N . LYS A 1 93 ? -13.784 6.764 -1.225 1.00 95.62 93 LYS A N 1
ATOM 764 C CA . LYS A 1 93 ? -15.028 7.545 -1.380 1.00 95.62 93 LYS A CA 1
ATOM 765 C C . LYS A 1 93 ? -15.684 7.433 -2.761 1.00 95.62 93 LYS A C 1
ATOM 767 O O . LYS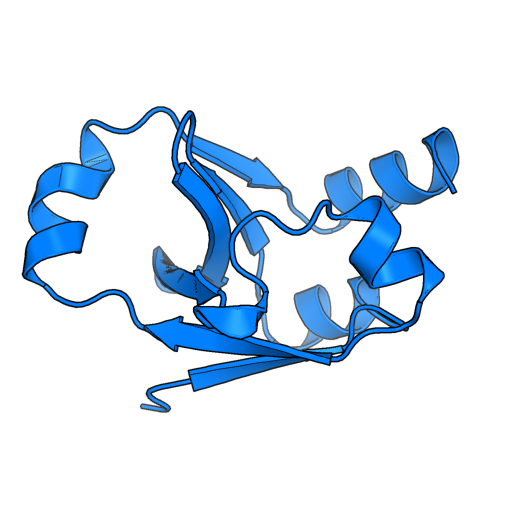 A 1 93 ? -16.878 7.682 -2.880 1.00 95.62 93 LYS A O 1
ATOM 772 N N . ARG A 1 94 ? -14.907 7.150 -3.813 1.00 94.06 94 ARG A N 1
ATOM 773 C CA . ARG A 1 94 ? -15.405 7.078 -5.197 1.00 94.06 94 ARG A CA 1
ATOM 774 C C . ARG A 1 94 ? -15.826 5.672 -5.625 1.00 94.06 94 ARG A C 1
ATOM 776 O O . ARG A 1 94 ? -16.645 5.566 -6.530 1.00 94.06 94 ARG A O 1
ATOM 783 N N . HIS A 1 95 ? -15.247 4.622 -5.042 1.00 85.88 95 HIS A N 1
ATOM 784 C CA . HIS A 1 95 ? -15.344 3.255 -5.579 1.00 85.88 95 HIS A CA 1
ATOM 785 C C . HIS A 1 95 ? -15.824 2.201 -4.572 1.00 85.88 95 HIS A C 1
ATOM 787 O O . HIS A 1 95 ? -16.093 1.067 -4.984 1.00 85.88 95 HIS A O 1
ATOM 793 N N . LEU A 1 96 ? -15.901 2.539 -3.281 1.00 84.38 96 LEU A N 1
ATOM 794 C CA . LEU A 1 96 ? -16.284 1.644 -2.186 1.00 84.38 96 LEU A CA 1
ATOM 795 C C . LEU A 1 96 ? -17.456 2.227 -1.399 1.00 84.38 96 LEU A C 1
ATOM 797 O O . LEU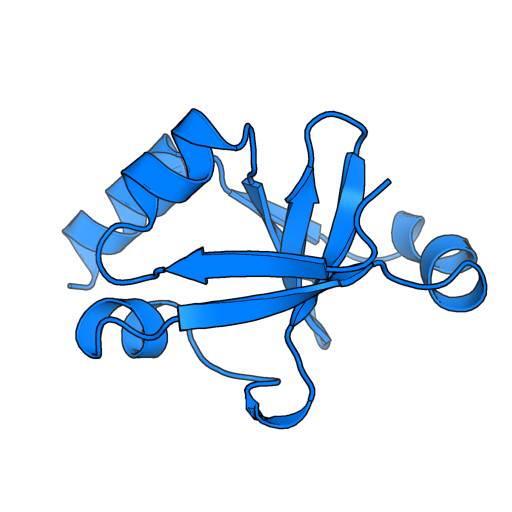 A 1 96 ? -18.357 1.425 -1.076 1.00 84.38 96 LEU A O 1
#

Radius of gyration: 12.65 Å; chains: 1; bounding box: 35×27×27 Å

Foldseek 3Di:
DDQKDKAFLLPRLVRCVVQVKKWKQWVPFGIWIQHPVRFIWAWDPVCGPPDSVVRNVVRHMTMTGTDDPVVVVCVVVTDMDIGDSVNVVVVVVVPD